Protein AF-A0A523R1Z3-F1 (afdb_monomer_lite)

Foldseek 3Di:
DCPVVVVLVVVVCVVVDVAAWDQDPVGWIKGKDKDWDDKDPWDWDADPNATWTKIKTKMKIWMDTPPDDPPPHHTKIWMWIWIFIAHPVSDTPDIDDIDTPDIPDDPCPPVPPDD

Secondary structure (DSSP, 8-state):
--TTHHHHHHHHHHHHS--EEEE-TTS-EEEEEEEEEEEPPPEEEEETTEEEEEEEEEEEEEEEETT-BTTTBPPEEEEEEEEEEEETTS-EEEEPPPEEEEE---TTTTSSS--

Radius of gyration: 17.74 Å; chains: 1; bounding box: 43×33×49 Å

Structure (mmCIF, N/CA/C/O backbone):
data_AF-A0A523R1Z3-F1
#
_entry.id   AF-A0A523R1Z3-F1
#
loop_
_atom_site.group_PDB
_atom_site.id
_atom_site.type_symbol
_atom_site.label_atom_id
_atom_site.label_alt_id
_atom_site.label_comp_id
_atom_site.label_asym_id
_atom_site.label_entity_id
_atom_site.label_seq_id
_atom_site.pdbx_PDB_ins_code
_atom_site.Cartn_x
_atom_site.Cartn_y
_atom_site.Cartn_z
_atom_site.occupancy
_atom_site.B_iso_or_equiv
_atom_site.auth_seq_id
_atom_site.auth_comp_id
_atom_site.auth_asym_id
_atom_site.auth_atom_id
_atom_site.pdbx_PDB_model_num
ATOM 1 N N . MET A 1 1 ? -3.670 -9.744 17.074 1.00 55.38 1 MET A N 1
ATOM 2 C CA . MET A 1 1 ? -4.815 -9.078 16.385 1.00 55.38 1 MET A CA 1
ATOM 3 C C . MET A 1 1 ? -4.447 -7.966 15.382 1.00 55.38 1 MET A C 1
ATOM 5 O O . MET A 1 1 ? -5.267 -7.661 14.533 1.00 55.38 1 MET A O 1
ATOM 9 N N . LEU A 1 2 ? -3.222 -7.420 15.389 1.00 60.75 2 LEU A N 1
ATOM 10 C CA . LEU A 1 2 ? -2.612 -6.695 14.249 1.00 60.75 2 LEU A CA 1
ATOM 11 C C . LEU A 1 2 ? -1.428 -7.478 13.647 1.00 60.75 2 LEU A C 1
ATOM 13 O O . LEU A 1 2 ? -0.659 -6.939 12.855 1.00 60.75 2 LEU A O 1
ATOM 17 N N . GLU A 1 3 ? -1.266 -8.746 14.041 1.00 65.44 3 GLU A N 1
ATOM 18 C CA . GLU A 1 3 ? -0.075 -9.558 13.747 1.00 65.44 3 GLU A CA 1
ATOM 19 C C . GLU A 1 3 ? 0.207 -9.671 12.245 1.00 65.44 3 GLU A C 1
ATOM 21 O O . GLU A 1 3 ? 1.368 -9.710 11.853 1.00 65.44 3 GLU A O 1
ATOM 26 N N . ASN A 1 4 ? -0.829 -9.564 11.404 1.00 86.38 4 ASN A N 1
ATOM 27 C CA . ASN A 1 4 ? -0.703 -9.635 9.950 1.00 86.38 4 ASN A CA 1
ATOM 28 C C . ASN A 1 4 ? -1.101 -8.336 9.230 1.00 86.38 4 ASN A C 1
ATOM 30 O O . ASN A 1 4 ? -1.552 -8.382 8.085 1.00 86.38 4 ASN A O 1
ATOM 34 N N . ILE A 1 5 ? -0.918 -7.153 9.836 1.00 90.88 5 ILE A N 1
ATOM 35 C CA . ILE A 1 5 ? -1.280 -5.889 9.163 1.00 90.88 5 ILE A CA 1
ATOM 36 C C . ILE A 1 5 ? -0.617 -5.746 7.785 1.00 90.88 5 ILE A C 1
ATOM 38 O O . ILE A 1 5 ? -1.256 -5.323 6.829 1.00 90.88 5 ILE A O 1
ATOM 42 N N . LYS A 1 6 ? 0.633 -6.202 7.640 1.00 91.75 6 LYS A N 1
ATOM 43 C CA . LYS A 1 6 ? 1.343 -6.217 6.352 1.00 91.75 6 LYS A CA 1
ATOM 44 C C . LYS A 1 6 ? 0.633 -7.062 5.292 1.00 91.75 6 LYS A C 1
ATOM 46 O O . LYS A 1 6 ? 0.639 -6.686 4.126 1.00 91.75 6 LYS A O 1
ATOM 51 N N . GLU A 1 7 ? 0.036 -8.186 5.673 1.00 92.88 7 GLU A N 1
ATOM 52 C CA . GLU A 1 7 ? -0.703 -9.059 4.756 1.00 92.88 7 GLU A CA 1
ATOM 53 C C . GLU A 1 7 ? -2.019 -8.412 4.316 1.00 92.88 7 GLU A C 1
ATOM 55 O O . GLU A 1 7 ? -2.327 -8.403 3.125 1.00 92.88 7 GLU A O 1
ATOM 60 N N . ILE A 1 8 ? -2.740 -7.786 5.254 1.00 94.06 8 ILE A N 1
ATOM 61 C CA . ILE A 1 8 ? -3.959 -7.014 4.967 1.00 94.06 8 ILE A CA 1
ATOM 62 C C . ILE A 1 8 ? -3.643 -5.888 3.979 1.00 94.06 8 ILE A C 1
ATOM 64 O O . ILE A 1 8 ? -4.328 -5.744 2.966 1.00 94.06 8 ILE A O 1
ATOM 68 N N . LEU A 1 9 ? -2.571 -5.129 4.236 1.00 94.88 9 LEU A N 1
ATOM 69 C CA . LEU A 1 9 ? -2.119 -4.059 3.348 1.00 94.88 9 LEU A CA 1
ATOM 70 C C . LEU A 1 9 ? -1.736 -4.594 1.969 1.00 94.88 9 LEU A C 1
ATOM 72 O O . LEU A 1 9 ? -2.211 -4.060 0.973 1.00 94.88 9 LEU A O 1
ATOM 76 N N . ARG A 1 10 ? -0.944 -5.671 1.892 1.00 93.69 10 ARG A N 1
ATOM 77 C CA . ARG A 1 10 ? -0.580 -6.298 0.611 1.00 93.69 10 ARG A CA 1
ATOM 78 C C . ARG A 1 10 ? -1.816 -6.723 -0.167 1.00 93.69 10 ARG A C 1
ATOM 80 O O . ARG A 1 10 ? -1.944 -6.345 -1.321 1.00 93.69 10 ARG A O 1
ATOM 87 N N . LYS A 1 11 ? -2.751 -7.440 0.460 1.00 92.81 11 LYS A N 1
ATOM 88 C CA . LYS A 1 11 ? -3.992 -7.879 -0.190 1.00 92.81 11 LYS A CA 1
ATOM 89 C C . LYS A 1 11 ? -4.817 -6.691 -0.688 1.00 92.81 11 LYS A C 1
ATOM 91 O O . LYS A 1 11 ? -5.305 -6.725 -1.814 1.00 92.81 11 LYS A O 1
ATOM 96 N N . HIS A 1 12 ? -4.948 -5.645 0.127 1.00 94.19 12 HIS A N 1
ATOM 97 C CA . HIS A 1 12 ? -5.670 -4.437 -0.258 1.00 94.19 12 HIS A CA 1
ATOM 98 C C . HIS A 1 12 ? -5.002 -3.739 -1.449 1.00 94.19 12 HIS A C 1
ATOM 100 O O . HIS A 1 12 ? -5.669 -3.494 -2.449 1.00 94.19 12 HIS A O 1
ATOM 106 N N . ILE A 1 13 ? -3.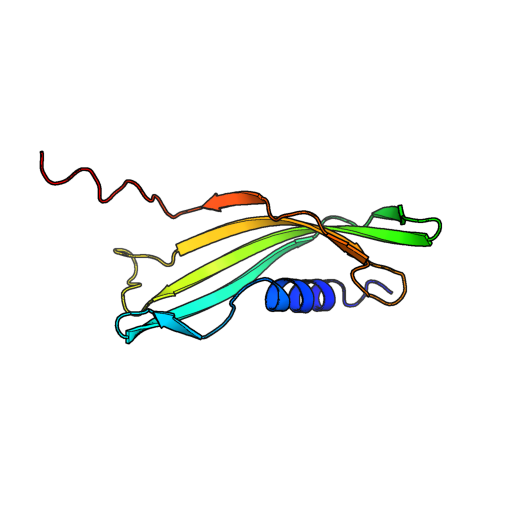691 -3.485 -1.386 1.00 93.88 13 ILE A N 1
ATOM 107 C CA . ILE A 1 13 ? -2.955 -2.807 -2.462 1.00 93.88 13 ILE A CA 1
ATOM 108 C C . ILE A 1 13 ? -2.994 -3.643 -3.745 1.00 93.88 13 ILE A C 1
ATOM 110 O O . ILE A 1 13 ? -3.321 -3.105 -4.794 1.00 93.88 13 ILE A O 1
ATOM 114 N N . SER A 1 14 ? -2.772 -4.958 -3.670 1.00 91.44 14 SER A N 1
ATOM 115 C CA . SER A 1 14 ? -2.870 -5.855 -4.831 1.00 91.44 14 SER A CA 1
ATOM 116 C C . SER A 1 14 ? -4.262 -5.887 -5.464 1.00 91.44 14 SER A C 1
ATOM 118 O O . SER A 1 14 ? -4.381 -6.208 -6.639 1.00 91.44 14 SER A O 1
ATOM 120 N N . SER A 1 15 ? -5.322 -5.592 -4.703 1.00 91.00 15 SER A N 1
ATOM 121 C CA . SER A 1 15 ? -6.685 -5.508 -5.247 1.00 91.00 15 SER A CA 1
ATOM 122 C C . SER A 1 15 ? -6.984 -4.172 -5.930 1.00 91.00 15 SER A C 1
ATOM 124 O O . SER A 1 15 ? -7.891 -4.101 -6.755 1.00 91.00 15 SER A O 1
ATOM 126 N N . THR A 1 16 ? -6.239 -3.115 -5.592 1.00 90.81 16 THR A N 1
ATOM 127 C CA . THR A 1 16 ? -6.442 -1.764 -6.137 1.00 90.81 16 THR A CA 1
ATOM 128 C C . THR A 1 16 ? -5.414 -1.375 -7.196 1.00 90.81 16 THR A C 1
ATOM 130 O O . THR A 1 16 ? -5.696 -0.523 -8.031 1.00 90.81 16 THR A O 1
ATOM 133 N N . GLU A 1 17 ? -4.231 -1.985 -7.168 1.00 91.12 17 GLU A N 1
ATOM 134 C CA . GLU A 1 17 ? -3.126 -1.730 -8.090 1.00 91.12 17 GLU A CA 1
ATOM 135 C C . GLU A 1 17 ? -2.950 -2.901 -9.061 1.00 91.12 17 GLU A C 1
ATOM 137 O O . GLU A 1 17 ? -3.111 -4.066 -8.698 1.00 91.12 17 GLU A O 1
ATOM 142 N N . LYS A 1 18 ? -2.563 -2.603 -10.305 1.00 88.62 18 LYS A N 1
ATOM 143 C CA . LYS A 1 18 ? -2.279 -3.617 -11.332 1.00 88.62 18 LYS A CA 1
ATOM 144 C C . LYS A 1 18 ? -0.865 -4.175 -11.157 1.00 88.62 18 LYS A C 1
ATOM 146 O O . LYS A 1 18 ? 0.045 -3.818 -11.897 1.00 88.62 18 LYS A O 1
ATOM 151 N N . LEU A 1 19 ? -0.673 -5.001 -10.132 1.00 91.62 19 LEU A N 1
ATOM 152 C CA . LEU A 1 19 ? 0.625 -5.611 -9.841 1.00 91.62 19 LEU A CA 1
ATOM 153 C C . LEU A 1 19 ? 0.947 -6.774 -10.787 1.00 91.62 19 LEU A C 1
ATOM 155 O O . LEU A 1 19 ? 0.058 -7.415 -11.347 1.00 91.62 19 LEU A O 1
ATOM 159 N N . GLY A 1 20 ? 2.237 -7.084 -10.896 1.00 91.19 20 GLY A N 1
ATOM 160 C CA . GLY A 1 20 ? 2.758 -8.192 -11.685 1.00 91.19 20 GLY A CA 1
ATOM 161 C C . GLY A 1 20 ? 3.005 -7.833 -13.152 1.00 91.19 20 GLY A C 1
ATOM 162 O O . GLY A 1 20 ? 3.042 -6.647 -13.500 1.00 91.19 20 GLY A O 1
ATOM 163 N N . PRO A 1 21 ? 3.194 -8.854 -14.008 1.00 90.38 21 PRO A N 1
ATOM 164 C CA . PRO A 1 21 ? 3.467 -8.668 -15.426 1.00 90.38 21 PRO A CA 1
ATOM 165 C C . PRO A 1 21 ? 2.351 -7.894 -16.127 1.00 90.38 21 PRO A C 1
ATOM 167 O O . PRO A 1 21 ? 1.169 -8.189 -15.954 1.00 90.38 21 PRO A O 1
ATOM 170 N N . GLN A 1 22 ? 2.744 -6.920 -16.936 1.00 85.88 22 GLN A N 1
ATOM 171 C CA . GLN A 1 22 ? 1.880 -6.108 -17.778 1.00 85.88 22 GLN A CA 1
ATOM 172 C C . GLN A 1 22 ? 2.353 -6.235 -19.227 1.00 85.88 22 GLN A C 1
ATOM 174 O O . GLN A 1 22 ? 3.554 -6.261 -19.497 1.00 85.88 22 GLN A O 1
ATOM 179 N N . VAL A 1 23 ? 1.403 -6.284 -20.159 1.00 79.06 23 VAL A N 1
ATOM 180 C CA . VAL A 1 23 ? 1.680 -6.174 -21.595 1.00 79.06 23 VAL A CA 1
ATOM 181 C C . VAL A 1 23 ? 1.069 -4.861 -22.073 1.00 79.06 23 VAL A C 1
ATOM 183 O O . VAL A 1 23 ? -0.132 -4.637 -21.917 1.00 79.06 23 VAL A O 1
ATOM 186 N N . GLY A 1 24 ? 1.908 -3.967 -22.592 1.00 70.44 24 GLY A N 1
ATOM 187 C CA . GLY A 1 24 ? 1.494 -2.694 -23.172 1.00 70.44 24 GLY A CA 1
ATOM 188 C C . GLY A 1 24 ? 0.709 -2.889 -24.471 1.00 70.44 24 GLY A C 1
ATOM 189 O O . GLY A 1 24 ? 0.797 -3.930 -25.118 1.00 70.44 24 GLY A O 1
ATOM 190 N N . GLY A 1 25 ? -0.047 -1.867 -24.885 1.00 63.81 25 GLY A N 1
ATOM 191 C CA . GLY A 1 25 ? -0.930 -1.947 -26.058 1.00 63.81 25 GLY A CA 1
ATOM 192 C C . GLY A 1 25 ? -0.226 -2.266 -27.386 1.00 63.81 25 GLY A C 1
ATOM 193 O O . GLY A 1 25 ? -0.861 -2.792 -28.294 1.00 63.81 25 GLY A O 1
ATOM 194 N N . SER A 1 26 ? 1.077 -1.999 -27.492 1.00 73.88 26 SER A N 1
ATOM 195 C CA . SER A 1 26 ? 1.914 -2.316 -28.659 1.00 73.88 26 SER A CA 1
ATOM 196 C C . SER A 1 26 ? 2.691 -3.637 -28.539 1.00 73.88 26 SER A C 1
ATOM 198 O O . SER A 1 26 ? 3.496 -3.943 -29.413 1.00 73.88 26 SER A O 1
ATOM 200 N N . GLY A 1 27 ? 2.465 -4.430 -27.483 1.00 73.62 27 GLY A N 1
ATOM 201 C CA . GLY A 1 27 ? 3.153 -5.708 -27.252 1.00 73.62 27 GLY A CA 1
ATOM 202 C C . GLY A 1 27 ? 4.399 -5.629 -26.362 1.00 73.62 27 GLY A C 1
ATOM 203 O O . GLY A 1 27 ? 5.086 -6.636 -26.201 1.00 73.62 27 GLY A O 1
ATOM 204 N N . HIS A 1 28 ? 4.682 -4.468 -25.765 1.00 82.81 28 HIS A N 1
ATOM 205 C CA . HIS A 1 28 ? 5.818 -4.304 -24.854 1.00 82.81 28 HIS A CA 1
ATOM 206 C C . HIS A 1 28 ? 5.594 -4.979 -23.508 1.00 82.81 28 HIS A C 1
ATOM 208 O O . HIS A 1 28 ? 4.487 -4.952 -22.967 1.00 82.81 28 HIS A O 1
ATOM 214 N N . HIS A 1 29 ? 6.660 -5.534 -22.939 1.00 86.75 29 HIS A N 1
ATOM 215 C CA . HIS A 1 29 ? 6.603 -6.215 -21.649 1.00 86.75 29 HIS A CA 1
ATOM 216 C C . HIS A 1 29 ? 7.050 -5.289 -20.520 1.00 86.75 29 HIS A C 1
ATOM 218 O O . HIS A 1 29 ? 8.074 -4.608 -20.603 1.00 86.75 29 HIS A O 1
ATOM 224 N N . GLY A 1 30 ? 6.293 -5.305 -19.427 1.00 89.31 30 GLY A N 1
ATOM 225 C CA . GLY A 1 30 ? 6.678 -4.670 -18.179 1.00 89.31 30 GLY A CA 1
ATOM 226 C C . GLY A 1 30 ? 6.183 -5.442 -16.967 1.00 89.31 30 GLY A C 1
ATOM 227 O O . GLY A 1 30 ? 5.467 -6.433 -17.076 1.00 89.31 30 GLY A O 1
ATOM 228 N N . SER A 1 31 ? 6.581 -4.999 -15.786 1.00 92.25 31 SER A N 1
ATOM 229 C CA . SER A 1 31 ? 6.125 -5.542 -14.517 1.00 92.25 31 SER A CA 1
ATOM 230 C C . SER A 1 31 ? 6.029 -4.427 -13.493 1.00 92.25 31 SER A C 1
ATOM 232 O O . SER A 1 31 ? 6.926 -3.592 -13.383 1.00 92.25 31 SER A O 1
ATOM 234 N N . VAL A 1 32 ? 4.954 -4.452 -12.711 1.00 94.12 32 VAL A N 1
ATOM 235 C CA . VAL A 1 32 ? 4.758 -3.554 -11.573 1.00 94.12 32 VAL A CA 1
ATOM 236 C C . VAL A 1 32 ? 4.966 -4.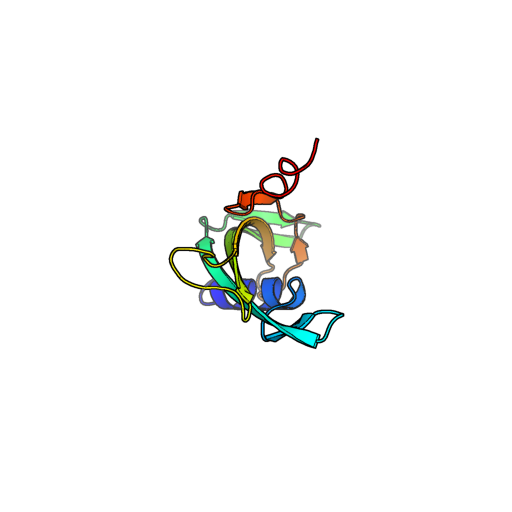350 -10.293 1.00 94.12 32 VAL A C 1
ATOM 238 O O . VAL A 1 32 ? 4.293 -5.353 -10.056 1.00 94.12 32 VAL A O 1
ATOM 241 N N . SER A 1 33 ? 5.89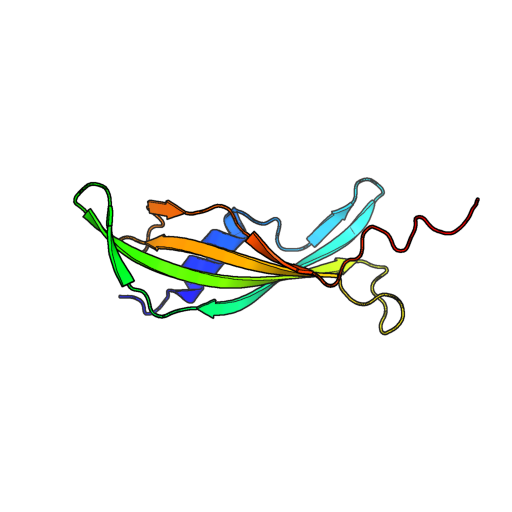9 -3.914 -9.458 1.00 94.75 33 SER A N 1
ATOM 242 C CA . SER A 1 33 ? 6.169 -4.507 -8.148 1.00 94.75 33 SER A CA 1
ATOM 243 C C . SER A 1 33 ? 5.842 -3.531 -7.020 1.00 94.75 33 SER A C 1
ATOM 245 O O . SER A 1 33 ? 5.712 -2.330 -7.242 1.00 94.75 33 SER A O 1
ATOM 247 N N . LEU A 1 34 ? 5.655 -4.067 -5.814 1.00 95.69 34 LEU A N 1
ATOM 248 C CA . LEU A 1 34 ? 5.196 -3.330 -4.641 1.00 95.69 34 LEU A CA 1
ATOM 249 C C . LEU A 1 34 ? 6.187 -3.489 -3.486 1.00 95.69 34 LEU A C 1
ATOM 251 O O . LEU A 1 34 ? 6.487 -4.613 -3.078 1.00 95.69 34 LEU A O 1
ATOM 255 N N . SER A 1 35 ? 6.568 -2.369 -2.877 1.00 95.94 35 SER A N 1
ATOM 256 C CA . SER A 1 35 ? 7.248 -2.320 -1.582 1.00 95.94 35 SER A CA 1
ATOM 257 C C . SER A 1 35 ? 6.424 -1.515 -0.576 1.00 95.94 35 SER A C 1
ATOM 259 O O . SER A 1 35 ? 5.962 -0.424 -0.889 1.00 95.94 35 SER A O 1
ATOM 261 N N . ILE A 1 36 ? 6.228 -2.035 0.640 1.00 95.69 36 ILE A N 1
ATOM 262 C CA . ILE A 1 36 ? 5.644 -1.257 1.745 1.00 95.69 36 ILE A CA 1
ATOM 263 C C . ILE A 1 36 ? 6.796 -0.593 2.491 1.00 95.69 36 ILE A C 1
ATOM 265 O O . ILE A 1 36 ? 7.655 -1.294 3.026 1.00 95.69 36 ILE A O 1
ATOM 269 N N . ASN A 1 37 ? 6.780 0.734 2.556 1.00 95.00 37 ASN A N 1
ATOM 270 C CA . ASN A 1 37 ? 7.894 1.517 3.083 1.00 95.00 37 ASN A CA 1
ATOM 271 C C . ASN A 1 37 ? 7.732 1.762 4.581 1.00 95.00 37 ASN A C 1
ATOM 273 O O . ASN A 1 37 ? 8.624 1.463 5.369 1.00 95.00 37 ASN A O 1
ATOM 277 N N . GLU A 1 38 ? 6.568 2.274 4.980 1.00 95.88 38 GLU A N 1
ATOM 278 C CA . GLU A 1 38 ? 6.277 2.638 6.363 1.00 95.88 38 GLU A CA 1
ATOM 279 C C . GLU A 1 38 ? 4.833 2.282 6.715 1.00 95.88 38 GLU A C 1
ATOM 281 O O . GLU A 1 38 ? 3.919 2.421 5.902 1.00 95.88 38 GLU A O 1
ATOM 286 N N . ILE A 1 39 ? 4.620 1.849 7.957 1.00 96.00 39 ILE A N 1
ATOM 287 C CA . ILE A 1 39 ? 3.295 1.692 8.557 1.00 96.00 39 ILE A CA 1
ATOM 288 C C . ILE A 1 39 ? 3.323 2.455 9.875 1.00 96.00 39 ILE A C 1
ATOM 290 O O . ILE A 1 39 ? 4.067 2.088 10.787 1.00 96.00 39 ILE A O 1
ATOM 294 N N . LYS A 1 40 ? 2.516 3.509 9.983 1.00 95.44 40 LYS A N 1
ATOM 295 C CA . LYS A 1 40 ? 2.394 4.276 11.224 1.00 95.44 40 LYS A CA 1
ATOM 296 C C . LYS A 1 40 ? 1.630 3.451 12.269 1.00 95.44 40 LYS A C 1
ATOM 298 O O . LYS A 1 40 ? 0.790 2.626 11.891 1.00 95.44 40 LYS A O 1
ATOM 303 N N . PRO A 1 41 ? 1.882 3.665 13.575 1.00 93.56 41 PRO A N 1
ATOM 304 C CA . PRO A 1 41 ? 1.149 2.985 14.635 1.00 93.56 41 PRO A CA 1
ATOM 305 C C . PRO A 1 41 ? -0.372 3.110 14.435 1.00 93.56 41 PRO A C 1
ATOM 307 O O . PRO A 1 41 ? -0.866 4.230 14.272 1.00 93.56 41 PRO A O 1
ATOM 310 N N . PRO A 1 42 ? -1.120 1.993 14.424 1.00 94.69 42 PRO A N 1
ATOM 311 C CA . PRO A 1 42 ? -2.566 2.036 14.260 1.00 94.69 42 PRO A CA 1
ATOM 312 C C . PRO A 1 42 ? -3.254 2.781 15.404 1.00 94.69 42 PRO A C 1
ATOM 314 O O . PRO A 1 42 ? -2.886 2.624 16.568 1.00 94.69 42 PRO A O 1
ATOM 317 N N . VAL A 1 43 ? -4.288 3.552 15.073 1.00 95.75 43 VAL A N 1
ATOM 318 C CA . VAL A 1 43 ? -5.090 4.312 16.044 1.00 95.75 43 VAL A CA 1
ATOM 319 C C . VAL A 1 43 ? -6.499 3.731 16.078 1.00 95.75 43 VAL A C 1
ATOM 321 O O . VAL A 1 43 ? -7.115 3.577 15.028 1.00 95.75 43 VAL A O 1
ATOM 324 N N . GLU A 1 44 ? -7.014 3.379 17.259 1.00 95.25 44 GLU A N 1
ATOM 325 C CA . GLU A 1 44 ? -8.414 2.947 17.386 1.00 95.25 44 GLU A CA 1
ATOM 326 C C . GLU A 1 44 ? -9.342 4.156 17.176 1.00 95.25 44 GLU A C 1
ATOM 328 O O . GLU A 1 44 ? -9.201 5.186 17.833 1.00 95.25 44 GLU A O 1
ATOM 333 N N . GLU A 1 45 ? -10.291 4.025 16.257 1.00 94.75 45 GLU A N 1
ATOM 334 C CA . GLU A 1 45 ? -11.320 5.012 15.942 1.00 94.75 45 GLU A CA 1
ATOM 335 C C . GLU A 1 45 ? -12.694 4.334 15.891 1.00 94.75 45 GLU A C 1
ATOM 337 O O . GLU A 1 45 ? -12.810 3.115 15.757 1.00 94.75 45 GLU A O 1
ATOM 342 N N . THR A 1 46 ? -13.758 5.127 16.006 1.00 93.38 46 THR A N 1
ATOM 343 C CA . THR A 1 46 ? -15.130 4.637 15.825 1.00 93.38 46 THR A CA 1
ATOM 344 C C . THR A 1 46 ? -15.660 5.122 14.481 1.00 93.38 46 THR A C 1
ATOM 346 O O . THR A 1 46 ? -15.682 6.325 14.229 1.00 93.38 46 THR A O 1
ATOM 349 N N . ILE A 1 47 ? -16.081 4.189 13.628 1.00 89.25 47 ILE A N 1
ATOM 350 C CA . ILE A 1 47 ? -16.753 4.445 12.349 1.00 89.25 47 ILE A CA 1
ATOM 351 C C . ILE A 1 47 ? -18.103 3.744 12.398 1.00 89.25 47 ILE A C 1
ATOM 353 O O . ILE A 1 47 ? -18.152 2.552 12.693 1.00 89.25 47 ILE A O 1
ATOM 357 N N . ASP A 1 48 ? -19.181 4.478 12.120 1.00 86.88 48 ASP A N 1
ATOM 358 C CA . ASP A 1 48 ? -20.552 3.949 12.097 1.00 86.88 48 ASP A CA 1
ATOM 359 C C . ASP A 1 48 ? -20.880 3.121 13.356 1.00 86.88 48 ASP A C 1
ATOM 361 O O . ASP A 1 48 ? -21.323 1.976 13.279 1.00 86.88 48 ASP A O 1
ATOM 365 N N . GLU A 1 49 ? -20.564 3.684 14.531 1.00 90.50 49 GLU A N 1
ATOM 366 C CA . GLU A 1 49 ? -20.751 3.071 15.862 1.00 90.50 49 GLU A CA 1
ATOM 367 C C . GLU A 1 49 ? -19.934 1.786 16.121 1.00 90.50 49 GLU A C 1
ATOM 369 O O . GLU A 1 49 ? -20.07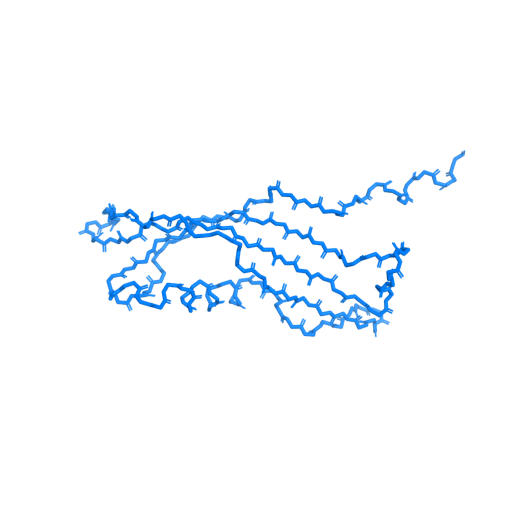9 1.141 17.162 1.00 90.50 49 GLU A O 1
ATOM 374 N N . LYS A 1 50 ? -19.016 1.420 15.218 1.00 90.25 50 LYS A N 1
ATOM 375 C CA . LYS A 1 50 ? -18.136 0.252 15.342 1.00 90.25 50 LYS A CA 1
ATOM 376 C C . LYS A 1 50 ? -16.683 0.667 15.526 1.00 90.25 50 LYS A C 1
ATOM 378 O O . LYS A 1 50 ? -16.188 1.597 14.895 1.00 90.25 50 LYS A O 1
ATOM 383 N N . LYS A 1 51 ? -15.966 -0.070 16.376 1.00 93.50 51 LYS A N 1
ATOM 384 C CA . LYS A 1 51 ? -14.522 0.113 16.566 1.00 93.50 51 LYS A CA 1
ATOM 385 C C . LYS A 1 51 ? -13.746 -0.399 15.353 1.00 93.50 51 LYS A C 1
ATOM 387 O O . LYS A 1 51 ? -13.913 -1.555 14.960 1.00 93.50 51 LYS A O 1
ATOM 392 N N . ALA A 1 52 ? -12.860 0.436 14.833 1.00 95.62 52 ALA A N 1
ATOM 393 C CA . ALA A 1 52 ? -11.929 0.127 13.759 1.00 95.62 52 ALA A CA 1
ATOM 394 C C . ALA A 1 52 ? -10.536 0.687 14.084 1.00 95.62 52 ALA A C 1
ATOM 396 O O . ALA A 1 52 ? -10.383 1.578 14.914 1.00 95.62 52 ALA A O 1
ATOM 397 N N . TYR A 1 53 ? -9.511 0.181 13.414 1.00 95.38 53 TYR A N 1
ATOM 398 C CA . TYR A 1 53 ? -8.149 0.691 13.492 1.00 95.38 53 TYR A CA 1
ATOM 399 C C . TYR A 1 53 ? -7.841 1.504 12.242 1.00 95.38 53 TYR A C 1
ATOM 401 O O . TYR A 1 53 ? -7.844 0.965 11.134 1.00 95.38 53 TYR A O 1
ATOM 409 N N . ARG A 1 54 ? -7.548 2.793 12.414 1.00 96.38 54 ARG A N 1
ATOM 410 C CA . ARG A 1 54 ? -7.002 3.649 11.364 1.00 96.38 54 ARG A CA 1
ATOM 411 C C . ARG A 1 54 ? -5.530 3.313 11.166 1.00 96.38 54 ARG A C 1
ATOM 413 O O . ARG A 1 54 ? -4.724 3.464 12.084 1.00 96.38 54 ARG A O 1
ATOM 420 N N . VAL A 1 55 ? -5.182 2.892 9.958 1.00 96.69 55 VAL A N 1
ATOM 421 C CA . VAL A 1 55 ? -3.828 2.502 9.565 1.00 96.69 55 VAL A CA 1
ATOM 422 C C . VAL A 1 55 ? -3.376 3.403 8.430 1.00 96.69 55 VAL A C 1
ATOM 424 O O . VAL A 1 55 ? -3.935 3.373 7.333 1.00 96.69 55 VAL A O 1
ATOM 427 N N . MET A 1 56 ? -2.359 4.211 8.709 1.00 97.25 56 MET A N 1
ATOM 428 C CA . MET A 1 56 ? -1.699 5.054 7.717 1.00 97.25 56 MET A CA 1
ATOM 429 C C . MET A 1 56 ? -0.406 4.375 7.285 1.00 97.25 56 MET A C 1
ATOM 431 O O . MET A 1 56 ? 0.368 3.923 8.131 1.00 97.25 56 MET A O 1
ATOM 435 N N . PHE A 1 57 ? -0.169 4.302 5.984 1.00 97.38 57 PHE A N 1
ATOM 436 C CA . PHE A 1 57 ? 1.008 3.642 5.437 1.00 97.38 57 PHE A CA 1
ATOM 437 C C . PHE A 1 57 ? 1.465 4.317 4.149 1.00 97.38 57 PHE A C 1
ATOM 439 O O . PHE A 1 57 ? 0.684 4.989 3.466 1.00 97.38 57 PHE A O 1
ATOM 446 N N . SER A 1 58 ? 2.733 4.100 3.820 1.00 97.81 58 SER A N 1
ATOM 447 C CA . SER A 1 58 ? 3.314 4.473 2.539 1.00 97.81 58 SER A CA 1
ATOM 448 C C . SER A 1 58 ? 3.864 3.246 1.818 1.00 97.81 58 SER A C 1
ATOM 450 O O . SER A 1 58 ? 4.322 2.279 2.437 1.00 97.81 58 SER A O 1
ATOM 452 N N . TYR A 1 59 ? 3.779 3.261 0.495 1.00 97.38 59 TYR A N 1
ATOM 453 C CA . TYR A 1 59 ? 4.261 2.181 -0.357 1.00 97.38 59 TYR A CA 1
ATOM 454 C C . TYR A 1 59 ? 4.800 2.733 -1.673 1.00 97.38 59 TYR A C 1
ATOM 456 O O . TYR A 1 59 ? 4.341 3.772 -2.145 1.00 97.38 59 TYR A O 1
ATOM 464 N N . THR A 1 60 ? 5.760 2.026 -2.258 1.00 96.88 60 THR A N 1
ATOM 465 C CA . THR A 1 60 ? 6.333 2.333 -3.568 1.00 96.88 60 THR A CA 1
ATOM 466 C C . THR A 1 60 ? 5.880 1.293 -4.577 1.00 96.88 60 THR A C 1
ATOM 468 O O . THR A 1 60 ? 5.942 0.089 -4.310 1.00 96.88 60 THR A O 1
ATOM 471 N N . LEU A 1 61 ? 5.414 1.770 -5.727 1.00 96.06 61 LEU A N 1
ATOM 472 C CA . LEU A 1 61 ? 5.255 0.966 -6.927 1.00 96.06 61 LEU A CA 1
ATOM 473 C C . LEU A 1 61 ? 6.486 1.166 -7.798 1.00 96.06 61 LEU A C 1
ATOM 475 O O . LEU A 1 61 ? 6.808 2.300 -8.142 1.00 96.06 61 LEU A O 1
ATOM 479 N N . THR A 1 62 ? 7.141 0.067 -8.155 1.00 95.19 62 THR A N 1
ATOM 480 C CA . THR A 1 62 ? 8.286 0.072 -9.067 1.00 95.19 62 THR A CA 1
ATOM 481 C C . THR A 1 62 ? 7.864 -0.570 -10.378 1.00 95.19 62 THR A C 1
ATOM 483 O O . THR A 1 62 ? 7.489 -1.749 -10.400 1.00 95.19 62 THR A O 1
ATOM 486 N N . VAL A 1 63 ? 7.923 0.200 -11.459 1.00 92.62 63 VAL A N 1
ATOM 487 C CA . VAL A 1 63 ? 7.643 -0.237 -12.823 1.00 92.62 63 VAL A CA 1
ATOM 488 C C . VAL A 1 63 ? 8.963 -0.486 -13.538 1.00 92.62 63 VAL A C 1
ATOM 490 O O . VAL A 1 63 ? 9.803 0.403 -13.665 1.00 92.62 63 VAL A O 1
ATOM 493 N N . VAL A 1 64 ? 9.119 -1.711 -14.022 1.00 91.56 64 VAL A N 1
ATOM 494 C CA . VAL A 1 64 ? 10.235 -2.131 -14.870 1.00 91.56 64 VAL A CA 1
ATOM 495 C C . VAL A 1 64 ? 9.660 -2.524 -16.219 1.00 91.56 64 VAL A C 1
ATOM 497 O O . VAL A 1 64 ? 8.655 -3.230 -16.279 1.00 91.56 64 VAL A O 1
ATOM 500 N N . THR A 1 65 ? 10.289 -2.080 -17.296 1.00 90.50 65 THR A N 1
ATOM 501 C CA . THR A 1 65 ? 9.954 -2.485 -18.666 1.00 90.50 65 THR A CA 1
ATOM 502 C C . THR A 1 65 ? 11.144 -3.190 -19.301 1.00 90.50 65 THR A C 1
ATOM 504 O O . THR A 1 65 ? 12.240 -3.200 -18.742 1.00 90.50 65 THR A O 1
ATOM 507 N N . GLU A 1 66 ? 10.957 -3.755 -20.489 1.00 86.56 66 GLU A N 1
ATOM 508 C CA . GLU A 1 66 ? 12.067 -4.275 -21.298 1.00 86.56 66 GLU A CA 1
ATOM 509 C C . GLU A 1 66 ? 13.131 -3.218 -21.653 1.00 86.56 66 GLU A C 1
ATOM 511 O O . GLU A 1 66 ? 14.256 -3.572 -21.994 1.00 86.56 66 GLU A O 1
ATOM 516 N N . PHE A 1 67 ? 12.803 -1.929 -21.527 1.00 87.44 67 PHE A N 1
ATOM 517 C CA . PHE A 1 67 ? 13.713 -0.812 -21.785 1.00 87.44 67 PHE A CA 1
ATOM 518 C C . PHE A 1 67 ? 14.383 -0.269 -20.521 1.00 87.44 67 PHE A C 1
ATOM 520 O O . PHE A 1 67 ? 15.135 0.700 -20.599 1.00 87.44 67 PHE A O 1
ATOM 527 N N . THR A 1 68 ? 14.103 -0.845 -19.351 1.00 88.00 68 THR A N 1
ATOM 528 C CA . THR A 1 68 ? 14.716 -0.413 -18.094 1.00 88.00 68 THR A CA 1
ATOM 529 C C . THR A 1 68 ? 16.168 -0.891 -18.034 1.00 88.00 68 THR A C 1
ATOM 531 O O . THR A 1 68 ? 16.436 -2.082 -17.868 1.00 88.00 68 THR A O 1
ATOM 534 N N . ILE A 1 69 ? 17.108 0.044 -18.167 1.00 86.75 69 ILE A N 1
ATOM 535 C CA . ILE A 1 69 ? 18.554 -0.195 -18.235 1.00 86.75 69 ILE A CA 1
ATOM 536 C C . ILE A 1 69 ? 19.231 0.758 -17.258 1.00 86.75 69 ILE A C 1
ATOM 538 O O . ILE A 1 69 ? 19.072 1.965 -17.358 1.00 86.75 69 ILE A O 1
ATOM 542 N N . TYR A 1 70 ? 20.017 0.248 -16.315 1.00 82.12 70 TYR A N 1
ATOM 543 C CA . TYR A 1 70 ? 20.793 1.119 -15.432 1.00 82.12 70 TYR A CA 1
ATOM 544 C C . TYR A 1 70 ? 22.136 1.509 -16.072 1.00 82.12 70 TYR A C 1
ATOM 546 O O . TYR A 1 70 ? 22.818 0.620 -16.586 1.00 82.12 70 TYR A O 1
ATOM 554 N N . PRO A 1 71 ? 22.579 2.777 -15.964 1.00 87.31 71 PRO A N 1
ATOM 555 C CA . PRO A 1 71 ? 21.904 3.913 -15.322 1.00 87.31 71 PRO A CA 1
ATOM 556 C C . PRO A 1 71 ? 20.993 4.728 -16.260 1.00 87.31 71 PRO A C 1
ATOM 558 O O . PRO A 1 71 ? 20.339 5.645 -15.778 1.00 87.31 71 PRO A O 1
ATOM 561 N N . ASP A 1 72 ? 20.969 4.424 -17.559 1.00 86.38 72 ASP A N 1
ATOM 562 C CA . ASP A 1 72 ? 20.425 5.309 -18.603 1.00 86.38 72 ASP A CA 1
ATOM 563 C C . ASP A 1 72 ? 18.894 5.467 -18.566 1.00 86.38 72 ASP A C 1
ATOM 565 O O . ASP A 1 72 ? 18.370 6.539 -18.844 1.00 86.38 72 ASP A O 1
ATOM 569 N N . ASN A 1 73 ? 18.174 4.407 -18.203 1.00 85.25 73 ASN A N 1
ATOM 570 C CA . ASN A 1 73 ? 16.724 4.380 -18.026 1.00 85.25 73 ASN A CA 1
ATOM 571 C C . ASN A 1 73 ? 16.359 3.537 -16.787 1.00 85.25 73 ASN A C 1
ATOM 573 O O . ASN A 1 73 ? 15.991 2.360 -16.916 1.00 85.25 73 ASN A O 1
ATOM 577 N N . PRO A 1 74 ? 16.524 4.080 -15.567 1.00 89.62 74 PRO A N 1
ATOM 578 C CA . PRO A 1 74 ? 16.232 3.349 -14.342 1.00 89.62 74 PRO A CA 1
ATOM 579 C C . PRO A 1 74 ? 14.724 3.043 -14.219 1.00 89.62 74 PRO A C 1
ATOM 581 O O . PRO A 1 74 ? 13.900 3.653 -14.897 1.00 89.62 74 PRO A O 1
ATOM 584 N N . PRO A 1 75 ? 14.324 2.102 -13.346 1.00 92.00 75 PRO A N 1
ATOM 585 C CA . PRO A 1 75 ? 12.926 1.827 -13.054 1.00 92.00 75 PRO A CA 1
ATOM 586 C C . PRO A 1 75 ? 12.174 3.084 -12.627 1.00 92.00 75 PRO A C 1
ATOM 588 O O . PRO A 1 75 ? 12.692 3.914 -11.871 1.00 92.00 75 PRO A O 1
ATOM 591 N N . HIS A 1 76 ? 10.914 3.165 -13.038 1.00 91.62 76 HIS A N 1
ATOM 592 C CA . HIS A 1 76 ? 10.022 4.204 -12.547 1.00 91.62 76 HIS A CA 1
ATOM 593 C C . HIS A 1 76 ? 9.501 3.812 -11.168 1.00 91.62 76 HIS A C 1
ATOM 595 O O . HIS A 1 76 ? 9.037 2.691 -10.959 1.00 91.62 76 HIS A O 1
ATOM 601 N N . GLU A 1 77 ? 9.576 4.737 -10.225 1.00 95.00 77 GLU A N 1
ATOM 602 C CA . GLU A 1 77 ? 9.195 4.561 -8.836 1.00 95.00 77 GLU A CA 1
ATOM 603 C C . GLU A 1 77 ? 8.259 5.682 -8.405 1.00 95.00 77 GLU A C 1
ATOM 605 O O . GLU A 1 77 ? 8.655 6.844 -8.279 1.00 95.00 77 GLU A O 1
ATOM 610 N N . ASP A 1 78 ? 7.028 5.299 -8.084 1.00 95.50 78 ASP A N 1
ATOM 611 C CA . ASP A 1 78 ? 6.052 6.186 -7.470 1.00 95.50 78 ASP A CA 1
ATOM 612 C C . ASP A 1 78 ? 5.792 5.752 -6.036 1.00 95.50 78 ASP A C 1
ATOM 614 O O . ASP A 1 78 ? 5.430 4.607 -5.758 1.00 95.50 78 ASP A O 1
ATOM 618 N N . THR A 1 79 ? 5.936 6.687 -5.107 1.00 96.25 79 THR A N 1
ATOM 619 C CA . THR A 1 79 ? 5.635 6.488 -3.695 1.00 96.25 79 THR A CA 1
ATOM 620 C C . THR A 1 79 ? 4.323 7.162 -3.343 1.00 96.25 79 THR A C 1
ATOM 622 O O . THR A 1 79 ? 4.132 8.359 -3.570 1.00 96.25 79 THR A O 1
ATOM 625 N N . TYR A 1 80 ? 3.443 6.397 -2.712 1.00 96.94 80 TYR A N 1
ATOM 626 C CA . TYR A 1 80 ? 2.116 6.827 -2.314 1.00 96.94 80 TYR A CA 1
ATOM 627 C C . TYR A 1 80 ? 1.937 6.744 -0.802 1.00 96.94 80 TYR A C 1
ATOM 629 O O . TYR A 1 80 ? 2.444 5.827 -0.157 1.00 96.94 80 TYR A O 1
ATOM 637 N N . GLU A 1 81 ? 1.147 7.659 -0.247 1.00 97.56 81 GLU A N 1
ATOM 638 C CA . GLU A 1 81 ? 0.533 7.521 1.073 1.00 97.56 81 GLU A CA 1
ATOM 639 C C . GLU A 1 81 ? -0.947 7.167 0.934 1.00 97.56 81 GLU A C 1
ATOM 641 O O . GLU A 1 81 ? -1.650 7.655 0.040 1.00 97.56 81 GLU A O 1
ATOM 646 N N . LYS A 1 82 ? -1.435 6.323 1.843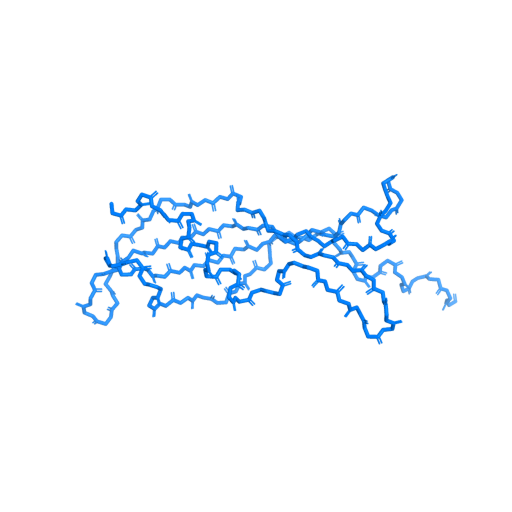 1.00 97.25 82 LYS A N 1
ATOM 647 C CA . LYS A 1 82 ? -2.849 5.955 1.924 1.00 97.25 82 LYS A CA 1
ATOM 648 C C . LYS A 1 82 ? -3.246 5.680 3.370 1.00 97.25 82 LYS A C 1
ATOM 650 O O . LYS A 1 82 ? -2.430 5.269 4.196 1.00 97.25 82 LYS A O 1
ATOM 655 N N . THR A 1 83 ? -4.521 5.903 3.668 1.00 97.31 83 THR A N 1
ATOM 656 C CA . THR A 1 83 ? -5.122 5.534 4.951 1.00 97.31 83 THR A CA 1
ATOM 657 C C . THR A 1 83 ? -6.248 4.540 4.725 1.00 97.31 83 THR A C 1
ATOM 659 O O . THR A 1 83 ? -7.084 4.724 3.837 1.00 97.31 83 THR A O 1
ATOM 662 N N . ILE A 1 84 ? -6.283 3.492 5.542 1.00 96.62 84 ILE A N 1
ATOM 663 C CA . ILE A 1 84 ? -7.394 2.543 5.598 1.00 96.62 84 ILE A CA 1
ATOM 664 C C . ILE A 1 84 ? -7.899 2.398 7.028 1.00 96.62 84 ILE A C 1
ATOM 666 O O . ILE A 1 84 ? -7.162 2.635 7.985 1.00 96.62 84 ILE A O 1
ATOM 670 N N . TRP A 1 85 ? -9.144 1.962 7.166 1.00 96.25 85 TRP A N 1
ATOM 671 C CA . TRP A 1 85 ? -9.719 1.553 8.438 1.00 96.25 85 TRP A CA 1
ATOM 672 C C . TRP A 1 85 ? -10.029 0.074 8.390 1.00 96.25 85 TRP A C 1
ATOM 674 O O . TRP A 1 85 ? -10.671 -0.399 7.450 1.00 96.25 85 TRP A O 1
ATOM 684 N N . VAL A 1 86 ? -9.558 -0.637 9.406 1.00 95.25 86 VAL A N 1
ATOM 685 C CA . VAL A 1 86 ? -9.644 -2.091 9.495 1.00 95.25 86 VAL A CA 1
ATOM 686 C C . VAL A 1 86 ? -10.463 -2.466 10.724 1.00 95.25 86 VAL A C 1
ATOM 688 O O . VAL A 1 86 ? -10.187 -1.976 11.817 1.00 95.25 86 VAL A O 1
ATOM 691 N N . ASP A 1 87 ? -11.479 -3.308 10.567 1.00 93.38 87 ASP A N 1
ATOM 692 C CA . ASP A 1 87 ? -12.239 -3.825 11.708 1.00 93.38 87 ASP A CA 1
ATOM 693 C C . ASP A 1 87 ? -11.415 -4.838 12.532 1.00 93.38 87 ASP A C 1
ATOM 695 O O . ASP A 1 87 ? -10.293 -5.217 12.188 1.00 93.38 87 ASP A O 1
ATOM 699 N N . ARG A 1 88 ? -11.976 -5.314 13.648 1.00 89.31 88 ARG A N 1
ATOM 700 C CA . ARG A 1 88 ? -11.315 -6.319 14.504 1.00 89.31 88 ARG A CA 1
ATOM 701 C C . ARG A 1 88 ? -11.122 -7.684 13.834 1.00 89.31 88 ARG A C 1
ATOM 703 O O . ARG A 1 88 ? -10.330 -8.480 14.329 1.00 89.31 88 ARG A O 1
ATOM 710 N N . ALA A 1 89 ? -11.842 -7.959 12.749 1.00 91.12 89 ALA A N 1
ATOM 711 C CA . ALA A 1 89 ? -11.718 -9.186 11.970 1.00 91.12 89 ALA A CA 1
ATOM 712 C C . ALA A 1 89 ? -10.667 -9.069 10.848 1.00 91.12 89 ALA A C 1
ATOM 714 O O . ALA A 1 89 ? -10.388 -10.059 10.175 1.00 91.12 89 ALA A O 1
ATOM 715 N N . GLY A 1 90 ? -10.053 -7.895 10.661 1.00 90.56 90 GLY A N 1
ATOM 716 C CA . GLY A 1 90 ? -9.046 -7.661 9.626 1.00 90.56 90 GLY A CA 1
ATOM 717 C C . GLY A 1 90 ? -9.622 -7.210 8.281 1.00 90.56 90 GLY A C 1
ATOM 718 O O . GLY A 1 90 ? -8.887 -7.163 7.293 1.00 90.56 90 GLY A O 1
ATOM 719 N N . ASN A 1 91 ? -10.910 -6.864 8.214 1.00 92.88 91 ASN A N 1
ATOM 720 C CA . ASN A 1 91 ? -11.537 -6.379 6.987 1.00 92.88 91 ASN A CA 1
ATOM 721 C C . ASN A 1 91 ? -11.351 -4.872 6.843 1.00 92.88 91 ASN A C 1
ATOM 723 O O . ASN A 1 91 ? -11.550 -4.117 7.795 1.00 92.88 91 ASN A O 1
ATOM 727 N N . VAL A 1 92 ? -11.034 -4.421 5.629 1.00 94.25 92 VAL A N 1
ATOM 728 C CA . VAL A 1 92 ? -11.005 -2.992 5.307 1.00 94.25 92 VAL A CA 1
ATOM 729 C C . VAL A 1 92 ? -12.440 -2.485 5.174 1.00 94.25 92 VAL A C 1
ATOM 731 O O . VAL A 1 92 ? -13.148 -2.882 4.254 1.00 94.25 92 VAL A O 1
ATOM 734 N N . VAL A 1 93 ? -12.862 -1.608 6.083 1.00 94.81 93 VAL A N 1
ATOM 735 C CA . VAL A 1 93 ? -14.218 -1.026 6.107 1.00 94.81 93 VAL A CA 1
ATOM 736 C C . VAL A 1 93 ? -14.284 0.351 5.449 1.00 94.81 93 VAL A C 1
ATOM 738 O O . VAL A 1 93 ? -15.353 0.796 5.046 1.00 94.81 93 VAL A O 1
ATOM 741 N N . LYS A 1 94 ? -13.141 1.034 5.323 1.00 94.75 94 LYS A N 1
ATOM 742 C CA . LYS A 1 94 ? -13.020 2.344 4.674 1.00 94.75 94 LYS A CA 1
ATOM 743 C C . LYS A 1 94 ? -11.596 2.552 4.168 1.00 94.75 94 LYS A C 1
ATOM 745 O O . LYS A 1 94 ? -10.645 2.044 4.762 1.00 94.75 94 LYS A O 1
ATOM 750 N N . SER A 1 95 ? -11.432 3.344 3.115 1.00 95.56 95 SER A N 1
ATOM 751 C CA . SER A 1 95 ? -10.125 3.778 2.614 1.00 95.56 95 SER A CA 1
ATOM 752 C C . SER A 1 95 ? -10.188 5.196 2.059 1.00 95.56 95 SER A C 1
ATOM 754 O O . SER A 1 95 ? -11.232 5.609 1.562 1.00 95.56 95 SER A O 1
ATOM 756 N N . THR A 1 96 ? -9.075 5.923 2.114 1.00 95.94 96 THR A N 1
ATOM 757 C CA . THR A 1 96 ? -8.889 7.160 1.342 1.00 95.94 96 THR A CA 1
ATOM 758 C C . THR A 1 96 ? -8.377 6.845 -0.057 1.00 95.94 96 THR A C 1
ATOM 760 O O . THR A 1 96 ? -7.821 5.767 -0.292 1.00 95.94 96 THR A O 1
ATOM 763 N N . ASP A 1 97 ? -8.469 7.815 -0.962 1.00 95.38 97 ASP A N 1
ATOM 764 C CA . ASP A 1 97 ? -7.665 7.792 -2.180 1.00 95.38 97 ASP A CA 1
ATOM 765 C C . ASP A 1 97 ? -6.170 7.814 -1.839 1.00 95.38 97 ASP A C 1
ATOM 767 O O . ASP A 1 97 ? -5.756 8.256 -0.756 1.00 95.38 97 ASP A O 1
ATOM 771 N N . LYS A 1 98 ? -5.358 7.280 -2.755 1.00 94.69 98 LYS A N 1
ATOM 772 C CA . LYS A 1 98 ? -3.901 7.344 -2.640 1.00 94.69 98 LYS A CA 1
ATOM 773 C C . LYS A 1 98 ? -3.416 8.746 -2.999 1.00 94.69 98 LYS A C 1
ATOM 775 O O . LYS A 1 98 ? -3.922 9.360 -3.935 1.00 94.69 98 LYS A O 1
ATOM 780 N N . LYS A 1 99 ? -2.399 9.226 -2.290 1.00 96.31 99 LYS A N 1
ATOM 781 C CA . LYS A 1 99 ? -1.718 10.490 -2.582 1.00 96.31 99 LYS A CA 1
ATOM 782 C C . LYS A 1 99 ? -0.284 10.198 -3.004 1.00 96.31 99 LYS A C 1
ATOM 784 O O . LYS A 1 99 ? 0.445 9.592 -2.227 1.00 96.31 99 LYS A O 1
ATOM 789 N N . CYS A 1 100 ? 0.123 10.626 -4.200 1.00 95.50 100 CYS A N 1
ATOM 790 C CA . CYS A 1 100 ? 1.528 10.558 -4.605 1.00 95.50 100 CYS A CA 1
ATOM 791 C C . CYS A 1 100 ? 2.344 11.549 -3.760 1.00 95.50 100 CYS A C 1
ATOM 793 O O . CYS A 1 100 ? 1.979 12.722 -3.657 1.00 95.50 100 CYS A O 1
ATOM 795 N N . ILE A 1 101 ? 3.403 11.062 -3.114 1.00 95.94 101 ILE A N 1
ATOM 796 C CA . ILE A 1 101 ? 4.293 11.862 -2.258 1.00 95.94 101 ILE A CA 1
ATOM 797 C C . ILE A 1 101 ? 5.715 11.971 -2.811 1.00 95.94 101 ILE A C 1
ATOM 799 O O . ILE A 1 101 ? 6.459 12.856 -2.399 1.00 95.94 101 ILE A O 1
ATOM 803 N N . LYS A 1 102 ? 6.095 11.087 -3.737 1.00 93.38 102 LYS A N 1
ATOM 804 C CA . LYS A 1 102 ? 7.373 11.125 -4.448 1.00 93.38 102 LYS A CA 1
ATOM 805 C C . LYS A 1 102 ? 7.222 10.356 -5.754 1.00 93.38 102 LYS A C 1
ATOM 807 O O . LYS A 1 102 ? 6.693 9.252 -5.731 1.00 93.38 102 LYS A O 1
ATOM 812 N N . SER A 1 103 ? 7.727 10.909 -6.844 1.00 92.19 103 SER A N 1
ATOM 813 C CA . SER A 1 103 ? 7.887 10.212 -8.118 1.00 92.19 103 SER A CA 1
ATOM 814 C C . SER A 1 103 ? 9.285 10.510 -8.647 1.00 92.19 103 SER A C 1
ATOM 816 O O . SER A 1 103 ? 9.793 11.612 -8.426 1.00 92.19 103 SER A O 1
ATOM 818 N N . ASN A 1 104 ? 9.928 9.529 -9.276 1.00 89.19 104 ASN A N 1
ATOM 819 C CA . ASN A 1 104 ? 11.135 9.755 -10.077 1.00 89.19 104 ASN A CA 1
ATOM 820 C C . ASN A 1 104 ? 10.820 9.858 -11.579 1.00 89.19 104 ASN A C 1
ATOM 822 O O . ASN A 1 104 ? 11.740 9.883 -12.392 1.00 89.19 104 ASN A O 1
ATOM 826 N N . TRP A 1 105 ? 9.537 9.873 -11.941 1.00 76.69 105 TRP A N 1
ATOM 827 C CA . TRP A 1 105 ? 9.096 10.044 -13.310 1.00 76.69 105 TRP A CA 1
ATOM 828 C C . TRP A 1 105 ? 8.847 11.527 -13.569 1.00 76.69 105 TRP A C 1
ATOM 830 O O . TRP A 1 105 ? 7.964 12.130 -12.956 1.00 76.69 105 TRP A O 1
ATOM 840 N N . ASP A 1 106 ? 9.635 12.114 -14.467 1.00 61.44 106 ASP A N 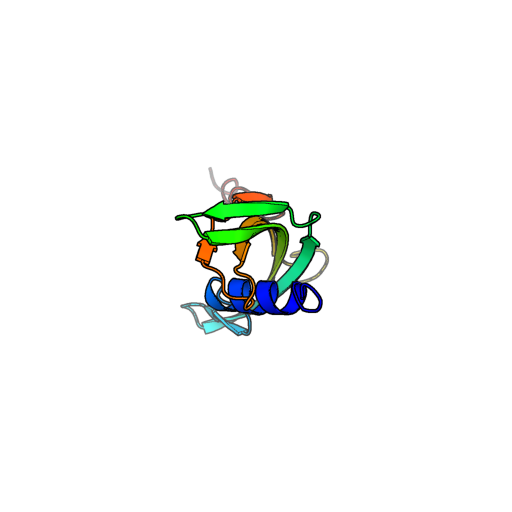1
ATOM 841 C CA . ASP A 1 106 ? 9.348 13.431 -15.021 1.00 61.44 106 ASP A CA 1
ATOM 842 C C . ASP A 1 106 ? 8.616 13.253 -16.362 1.00 61.44 106 ASP A C 1
ATOM 844 O O . ASP A 1 106 ? 9.224 12.832 -17.349 1.00 61.44 106 ASP A O 1
ATOM 848 N N . PRO A 1 107 ? 7.303 13.530 -16.444 1.00 53.66 107 PRO A N 1
ATOM 849 C CA . PRO A 1 107 ? 6.578 13.435 -17.706 1.00 53.66 107 PRO A CA 1
ATOM 850 C C . PRO A 1 107 ? 6.986 14.517 -18.725 1.00 53.66 107 PRO A C 1
ATOM 852 O O . PRO A 1 107 ? 6.507 14.467 -19.858 1.00 53.66 107 PRO A O 1
ATOM 855 N N . PHE A 1 108 ? 7.837 15.488 -18.358 1.00 45.06 108 PHE A N 1
ATOM 856 C CA . PHE A 1 108 ? 8.220 16.617 -19.213 1.00 45.06 108 PHE A CA 1
ATOM 857 C C . PHE A 1 108 ? 9.618 16.529 -19.842 1.00 45.06 108 PHE A C 1
ATOM 859 O O . PHE A 1 108 ? 9.914 17.347 -20.713 1.00 45.06 108 PHE A O 1
ATOM 866 N N . GLU A 1 109 ? 10.453 15.537 -19.512 1.00 47.19 109 GLU A N 1
ATOM 867 C CA . GLU A 1 109 ? 11.801 15.432 -20.110 1.00 47.19 109 GLU A CA 1
ATOM 868 C C . GLU A 1 109 ? 11.800 15.142 -21.627 1.00 47.19 109 GLU A C 1
ATOM 870 O O . GLU A 1 109 ? 12.802 15.382 -22.291 1.00 47.19 109 GLU A O 1
ATOM 875 N N . PHE A 1 110 ? 10.674 14.721 -22.214 1.00 44.38 110 PHE A N 1
ATOM 876 C CA . PHE A 1 110 ? 10.554 14.438 -23.656 1.00 44.38 110 PHE A CA 1
ATOM 877 C C . PHE A 1 110 ? 9.890 15.555 -24.486 1.00 44.38 110 PHE A C 1
ATOM 879 O O . PHE A 1 110 ? 9.635 15.358 -25.670 1.00 44.38 110 PHE A O 1
ATOM 886 N N . LEU A 1 111 ? 9.579 16.719 -23.899 1.00 41.22 111 LEU A N 1
ATOM 887 C CA . LEU A 1 111 ? 8.890 17.823 -24.599 1.00 41.22 111 LEU A CA 1
ATOM 888 C C . LEU A 1 111 ? 9.812 18.984 -25.021 1.00 41.22 111 LEU A C 1
ATOM 890 O O . LEU A 1 111 ? 9.315 20.037 -25.422 1.00 41.22 111 LEU A O 1
ATOM 894 N N . HIS A 1 112 ? 11.136 18.817 -24.945 1.00 43.75 112 HIS A N 1
ATOM 895 C CA . HIS A 1 112 ? 12.101 19.881 -25.260 1.00 43.75 112 HIS A CA 1
ATOM 896 C C . HIS A 1 112 ? 13.104 19.563 -26.375 1.00 43.75 112 HIS A C 1
ATOM 898 O O . HIS A 1 112 ? 14.069 20.306 -26.540 1.00 43.75 112 HIS A O 1
ATOM 904 N N . GLU A 1 113 ? 12.850 18.548 -27.196 1.00 44.81 113 GLU A N 1
ATOM 905 C CA . GLU A 1 113 ? 13.487 18.457 -28.512 1.00 44.81 113 GLU A CA 1
ATOM 906 C C . GLU A 1 113 ? 12.425 18.738 -29.581 1.00 44.81 113 GLU A C 1
ATOM 908 O O . GLU A 1 113 ? 11.339 18.169 -29.552 1.00 44.81 113 GLU A O 1
ATOM 913 N N . ASP A 1 114 ? 12.752 19.664 -30.480 1.00 46.75 114 ASP A N 1
ATOM 914 C CA . ASP A 1 114 ? 11.957 20.193 -31.596 1.00 46.75 114 ASP A CA 1
ATOM 915 C C . ASP A 1 114 ? 10.981 21.352 -31.300 1.00 46.75 114 ASP A C 1
ATOM 917 O O . ASP A 1 114 ? 9.760 21.230 -31.428 1.00 46.75 114 ASP A O 1
ATOM 921 N N . LEU A 1 115 ? 11.554 22.540 -31.047 1.00 39.56 115 LEU A N 1
ATOM 922 C CA . LEU A 1 115 ? 11.084 23.804 -31.644 1.00 39.56 115 LEU A CA 1
ATOM 923 C C . LEU A 1 115 ? 12.258 24.639 -32.170 1.00 39.56 115 LEU A C 1
ATOM 925 O O . LEU A 1 115 ? 13.233 24.833 -31.410 1.00 39.56 115 LEU A O 1
#

pLDDT: mean 86.96, std 14.61, range [39.56, 97.81]

Sequence (115 aa):
MLENIKEILRKHISSTEKLGPQVGGSGHHGSVSLSINEIKPPVEETIDEKKAYRVMFSYTLTVVTEFTIYPDNPPHEDTYEKTIWVDRAGNVVKSTDKKCIKSNWDPFEFLHEDL